Protein AF-W5U3Y5-F1 (afdb_monomer_lite)

Sequence (57 aa):
KSFGYSSVVCVCNATYCDSLDPLTFPAPGTFSRYESTRSGRRMEQSMGTIQANRTGT

InterPro domains:
  IPR013780 Glycosyl hydrolase, all-beta [G3DSA:2.60.40.1180] (29-57)

Structure (mmCIF, N/CA/C/O backbone):
data_AF-W5U3Y5-F1
#
_entry.id   AF-W5U3Y5-F1
#
loop_
_atom_site.group_PDB
_atom_site.id
_atom_site.type_symbol
_atom_site.label_atom_id
_atom_site.label_alt_id
_atom_site.label_comp_id
_atom_site.label_asym_id
_atom_site.label_entity_id
_atom_site.label_seq_id
_atom_site.pdbx_PDB_ins_code
_atom_site.Cartn_x
_atom_site.Cartn_y
_atom_site.Cartn_z
_atom_site.occupancy
_atom_site.B_iso_or_equiv
_atom_site.auth_seq_id
_atom_site.auth_comp_id
_atom_site.auth_asym_id
_atom_site.auth_atom_id
_atom_site.pdbx_PDB_model_num
ATOM 1 N N . LYS A 1 1 ? 11.618 -1.077 -9.562 1.00 94.12 1 LYS A N 1
ATOM 2 C CA . LYS A 1 1 ? 12.809 -0.716 -10.386 1.00 94.12 1 LYS A CA 1
ATOM 3 C C . LYS A 1 1 ? 13.145 0.766 -10.205 1.00 94.12 1 LYS A C 1
ATOM 5 O O . LYS A 1 1 ? 12.222 1.565 -10.217 1.00 94.12 1 LYS A O 1
ATOM 10 N N . SER A 1 2 ? 14.412 1.143 -10.004 1.00 96.75 2 SER A N 1
ATOM 11 C CA . SER A 1 2 ? 14.833 2.560 -9.941 1.00 96.75 2 SER A CA 1
ATOM 12 C C . SER A 1 2 ? 15.320 3.052 -11.308 1.00 96.75 2 SER A C 1
ATOM 14 O O . SER A 1 2 ? 15.860 2.260 -12.078 1.00 96.75 2 SER A O 1
ATOM 16 N N . PHE A 1 3 ? 15.142 4.346 -11.582 1.00 97.62 3 PHE A N 1
ATOM 17 C CA . PHE A 1 3 ? 15.632 5.043 -12.781 1.00 97.62 3 PHE A CA 1
ATOM 18 C C . PHE A 1 3 ? 16.448 6.305 -12.430 1.00 97.62 3 PHE A C 1
ATOM 20 O O . PHE A 1 3 ? 16.518 7.237 -13.219 1.00 97.62 3 PHE A O 1
ATOM 27 N N . GLY A 1 4 ? 17.041 6.361 -11.231 1.00 97.38 4 GLY A N 1
ATOM 28 C CA . GLY A 1 4 ? 17.868 7.499 -10.791 1.00 97.38 4 GLY A CA 1
ATOM 29 C C . GLY A 1 4 ? 17.094 8.663 -10.159 1.00 97.38 4 GLY A C 1
ATOM 30 O O . GLY A 1 4 ? 17.688 9.681 -9.821 1.00 97.38 4 GLY A O 1
ATOM 31 N N . TYR A 1 5 ? 15.783 8.507 -9.961 1.00 96.81 5 TYR A N 1
ATOM 32 C CA . TYR A 1 5 ? 14.939 9.466 -9.246 1.00 96.81 5 TYR A CA 1
ATOM 33 C C . TYR A 1 5 ? 14.781 9.103 -7.763 1.00 96.81 5 TYR A C 1
ATOM 35 O O . TYR A 1 5 ? 15.392 8.171 -7.245 1.00 96.81 5 TYR A O 1
ATOM 43 N N . SER A 1 6 ? 13.924 9.850 -7.069 1.00 97.12 6 SER A N 1
ATOM 44 C CA . SER A 1 6 ? 13.737 9.772 -5.622 1.00 97.12 6 SER A CA 1
ATOM 45 C C . SER A 1 6 ? 13.007 8.515 -5.123 1.00 97.12 6 SER A C 1
ATOM 47 O O . SER A 1 6 ? 12.957 8.306 -3.914 1.00 97.12 6 SER A O 1
ATOM 49 N N . SER A 1 7 ? 12.444 7.676 -6.004 1.00 98.00 7 SER A N 1
ATOM 50 C CA . SER A 1 7 ? 11.774 6.416 -5.643 1.00 98.00 7 SER A CA 1
ATOM 51 C C . SER A 1 7 ? 11.860 5.371 -6.769 1.00 98.00 7 SER A C 1
ATOM 53 O O . SER A 1 7 ? 12.530 5.566 -7.783 1.00 98.00 7 SER A O 1
ATOM 55 N N . VAL A 1 8 ? 11.179 4.241 -6.580 1.00 98.06 8 VAL A N 1
ATOM 56 C CA . VAL A 1 8 ? 11.120 3.104 -7.508 1.00 98.06 8 VAL A CA 1
ATOM 57 C C . VAL A 1 8 ? 9.757 3.002 -8.198 1.00 98.06 8 VAL A C 1
ATOM 59 O O . VAL A 1 8 ? 8.756 3.487 -7.687 1.00 98.06 8 VAL A O 1
ATOM 62 N N . VAL A 1 9 ? 9.678 2.319 -9.334 1.00 97.81 9 VAL A N 1
ATOM 63 C CA . VAL A 1 9 ? 8.404 1.936 -9.969 1.00 97.81 9 VAL A CA 1
ATOM 64 C C . VAL A 1 9 ? 8.035 0.487 -9.647 1.00 97.81 9 VAL A C 1
ATOM 66 O O . VAL A 1 9 ? 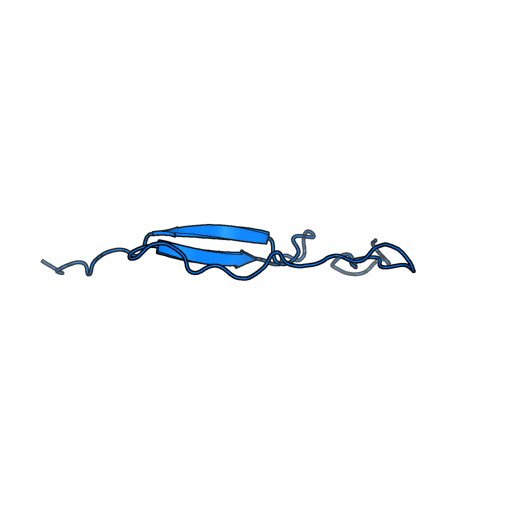8.937 -0.343 -9.454 1.00 97.81 9 VAL A O 1
ATOM 69 N N . CYS A 1 10 ? 6.738 0.180 -9.651 1.00 98.06 10 CYS A N 1
ATOM 70 C CA . CYS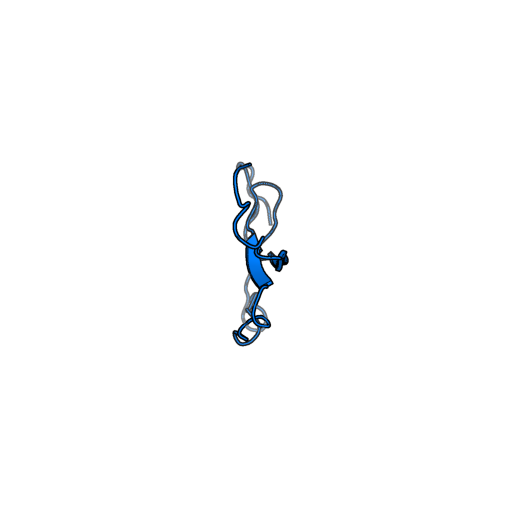 A 1 10 ? 6.236 -1.185 -9.823 1.00 98.06 10 CYS A CA 1
ATOM 71 C C . CYS A 1 10 ? 6.424 -1.587 -11.291 1.00 98.06 10 CYS A C 1
ATOM 73 O O . CYS A 1 10 ? 6.252 -0.758 -12.184 1.00 98.06 10 CYS A O 1
ATOM 75 N N . VAL A 1 11 ? 6.861 -2.819 -11.551 1.00 97.88 11 VAL A N 1
ATOM 76 C CA . VAL A 1 11 ? 7.088 -3.300 -12.920 1.00 97.88 11 VAL A CA 1
ATOM 77 C C . VAL A 1 11 ? 6.020 -4.325 -13.238 1.00 97.88 11 VAL A C 1
ATOM 79 O O . VAL A 1 11 ? 5.970 -5.365 -12.587 1.00 97.88 11 VAL A O 1
ATOM 82 N N . CYS A 1 12 ? 5.220 -4.035 -14.256 1.00 98.38 12 CYS A N 1
ATOM 83 C CA . CYS A 1 12 ? 4.234 -4.962 -14.787 1.00 98.38 12 CYS A CA 1
ATOM 84 C C . CYS A 1 12 ? 4.687 -5.516 -16.142 1.00 98.38 12 CYS A C 1
ATOM 86 O O . CYS A 1 12 ? 5.464 -4.887 -16.864 1.00 98.38 12 CYS A O 1
ATOM 88 N N . ASN A 1 13 ? 4.215 -6.711 -16.474 1.00 98.38 13 ASN A N 1
ATOM 89 C CA . ASN A 1 13 ? 4.405 -7.380 -17.754 1.00 98.38 13 ASN A CA 1
ATOM 90 C C . ASN A 1 13 ? 3.134 -8.173 -18.118 1.00 98.38 13 ASN A C 1
ATOM 92 O O . ASN A 1 13 ? 2.117 -8.074 -17.436 1.00 98.38 13 ASN A O 1
ATOM 96 N N . ALA A 1 14 ? 3.189 -8.961 -19.194 1.00 98.31 14 ALA A N 1
ATOM 97 C CA . ALA A 1 14 ? 2.030 -9.697 -19.701 1.00 98.31 14 ALA A CA 1
ATOM 98 C C . ALA A 1 14 ? 1.399 -10.686 -18.699 1.00 98.31 14 ALA A C 1
ATOM 100 O O . ALA A 1 14 ? 0.231 -11.028 -18.850 1.00 98.31 14 ALA A O 1
ATOM 101 N N . THR A 1 15 ? 2.145 -11.155 -17.695 1.00 97.81 15 THR A N 1
ATOM 102 C CA . THR A 1 15 ? 1.687 -12.178 -16.737 1.00 97.81 15 THR A CA 1
ATOM 103 C C . THR A 1 15 ? 1.801 -11.736 -15.280 1.00 97.81 15 THR A C 1
ATOM 105 O O . THR A 1 15 ? 1.573 -12.542 -14.382 1.00 97.81 15 THR A O 1
ATOM 108 N N . TYR A 1 16 ? 2.200 -10.492 -15.020 1.00 97.88 16 TYR A N 1
ATOM 109 C CA . TYR A 1 16 ? 2.429 -9.993 -13.671 1.00 97.88 16 TYR A CA 1
ATOM 110 C C . TYR A 1 16 ? 2.157 -8.498 -13.582 1.00 97.88 16 TYR A C 1
ATOM 112 O O . TYR A 1 16 ? 2.704 -7.706 -14.347 1.00 97.88 16 TYR A O 1
ATOM 120 N N . CYS A 1 17 ? 1.374 -8.113 -12.588 1.00 98.00 17 CYS A N 1
ATOM 121 C CA . CYS A 1 17 ? 1.265 -6.746 -12.110 1.00 98.00 17 CYS A CA 1
ATOM 122 C C . CYS A 1 17 ? 0.873 -6.812 -10.633 1.00 98.00 17 CYS A C 1
ATOM 124 O O . CYS A 1 17 ? 0.236 -7.779 -10.212 1.00 98.00 17 CYS A O 1
ATOM 126 N N . ASP A 1 18 ? 1.281 -5.827 -9.843 1.00 97.25 18 ASP A N 1
ATOM 127 C CA . ASP A 1 18 ? 0.823 -5.709 -8.466 1.00 97.25 18 ASP A CA 1
ATOM 128 C C . ASP A 1 18 ? -0.693 -5.484 -8.427 1.00 97.25 18 ASP A C 1
ATOM 130 O O . ASP A 1 18 ? -1.258 -4.708 -9.198 1.00 97.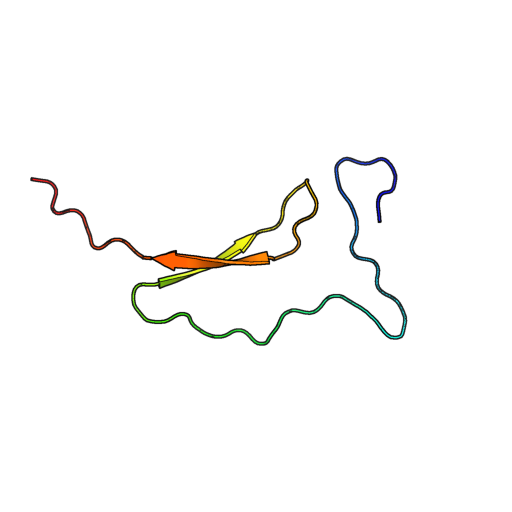25 18 ASP A O 1
ATOM 134 N N . SER A 1 19 ? -1.357 -6.194 -7.523 1.00 95.75 19 SER A N 1
ATOM 135 C CA . SER A 1 19 ? -2.795 -6.117 -7.296 1.00 95.75 19 SER A CA 1
ATOM 136 C C . SER A 1 19 ? -3.066 -5.918 -5.813 1.00 95.75 19 SER A C 1
ATOM 138 O O . SER A 1 19 ? -2.243 -6.265 -4.967 1.00 95.75 19 SER A O 1
ATOM 140 N N . LEU A 1 20 ? -4.236 -5.375 -5.499 1.00 94.94 20 LEU A N 1
ATOM 141 C CA . LEU A 1 20 ? -4.739 -5.344 -4.134 1.00 94.94 20 LEU A CA 1
ATOM 142 C C . LEU A 1 20 ? -5.645 -6.548 -3.912 1.00 94.94 20 LEU A C 1
ATOM 144 O O . LEU A 1 20 ? -6.421 -6.913 -4.800 1.00 94.94 20 LEU A O 1
ATOM 148 N N . ASP A 1 21 ? -5.572 -7.119 -2.716 1.00 90.88 21 ASP A N 1
ATOM 149 C CA . ASP A 1 21 ? -6.585 -8.062 -2.266 1.00 90.88 21 ASP A CA 1
ATOM 150 C C . ASP A 1 21 ? -7.959 -7.369 -2.199 1.00 90.88 21 ASP A C 1
ATOM 152 O O . ASP A 1 21 ? -8.038 -6.141 -2.039 1.00 90.88 21 ASP A O 1
ATOM 156 N N . PRO A 1 22 ? -9.065 -8.124 -2.325 1.00 92.88 22 PRO A N 1
ATOM 157 C CA . PRO A 1 22 ? -10.402 -7.575 -2.155 1.00 92.88 22 PRO A CA 1
ATOM 158 C C . PRO A 1 22 ? -10.533 -6.810 -0.835 1.00 92.88 22 PRO A C 1
ATOM 160 O O . PRO A 1 22 ? -10.105 -7.275 0.221 1.00 92.88 22 PRO A O 1
ATOM 163 N N . LEU A 1 23 ? -11.160 -5.635 -0.889 1.00 90.94 23 LEU A N 1
ATOM 164 C CA . LEU A 1 23 ? -11.321 -4.799 0.294 1.00 90.94 23 LEU A CA 1
ATOM 165 C C . LEU A 1 23 ? -12.267 -5.457 1.302 1.00 90.94 23 LEU A C 1
ATOM 167 O O . LEU A 1 23 ? -13.427 -5.737 1.001 1.00 90.94 23 LEU A O 1
ATOM 171 N N . THR A 1 24 ? -11.781 -5.618 2.528 1.00 93.25 24 THR A N 1
ATOM 172 C CA . THR A 1 24 ? -12.573 -6.056 3.678 1.00 93.25 24 THR A CA 1
ATOM 173 C C . THR A 1 24 ? -12.656 -4.942 4.712 1.00 93.25 24 THR A C 1
ATOM 175 O O . THR A 1 24 ? -11.657 -4.276 5.002 1.00 93.25 24 THR A O 1
ATOM 178 N N . PHE A 1 25 ? -13.832 -4.754 5.308 1.00 95.56 25 PHE A N 1
ATOM 179 C CA . PHE A 1 25 ? -13.974 -3.816 6.416 1.00 95.56 25 PHE A CA 1
ATOM 180 C C . PHE A 1 25 ? -13.250 -4.336 7.667 1.00 95.56 25 PHE A C 1
ATOM 182 O O . PHE A 1 25 ? -13.369 -5.522 7.984 1.00 95.56 25 PHE A O 1
ATOM 189 N N . PRO A 1 26 ? -12.506 -3.472 8.382 1.00 96.31 26 PRO A N 1
ATOM 190 C CA . PRO A 1 26 ? -11.906 -3.841 9.654 1.00 96.31 26 PRO A CA 1
ATOM 191 C C . PRO A 1 26 ? -12.994 -4.041 10.718 1.00 96.31 26 PRO A C 1
ATOM 193 O O . PRO A 1 26 ? -14.112 -3.534 10.595 1.00 96.31 26 PRO A O 1
ATOM 196 N N . ALA A 1 27 ? -12.663 -4.768 11.784 1.00 96.50 27 ALA A N 1
ATOM 197 C CA . ALA A 1 27 ? -13.579 -4.958 12.902 1.00 96.50 27 ALA A CA 1
ATOM 198 C C . ALA A 1 27 ? -13.957 -3.603 13.544 1.00 96.50 27 ALA A C 1
ATOM 200 O O . ALA A 1 27 ? -13.116 -2.694 13.586 1.00 96.50 27 ALA A O 1
ATOM 201 N N . PRO A 1 28 ? -15.181 -3.452 14.089 1.00 96.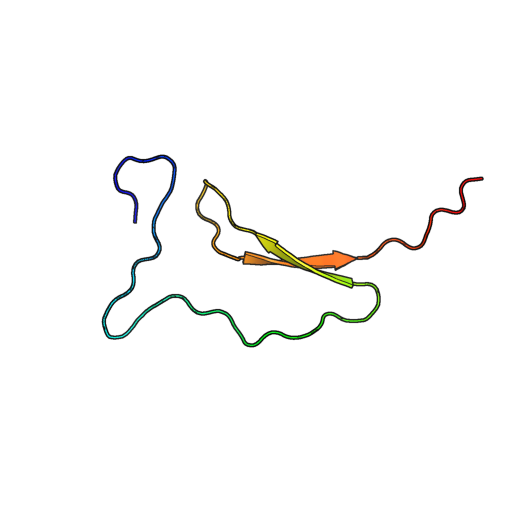06 28 PRO A N 1
ATOM 202 C CA . PRO A 1 28 ? -15.570 -2.246 14.816 1.00 96.06 28 PRO A CA 1
ATOM 203 C C . PRO A 1 28 ? -14.528 -1.850 15.873 1.00 96.06 28 PRO A C 1
ATOM 205 O O . PRO A 1 28 ? -14.033 -2.695 16.615 1.00 96.06 28 PRO A O 1
ATOM 208 N N . GLY A 1 29 ? -14.176 -0.563 15.930 1.00 95.94 29 GLY A N 1
ATOM 209 C CA . GLY A 1 29 ? -13.129 -0.050 16.826 1.00 95.94 29 GLY A CA 1
ATOM 210 C C . GLY A 1 29 ? -11.699 -0.140 16.273 1.00 95.94 29 GLY A C 1
ATOM 211 O O . GLY A 1 29 ? -10.761 0.291 16.943 1.00 95.94 29 GLY A O 1
ATOM 212 N N . THR A 1 30 ? -11.511 -0.639 15.048 1.00 97.19 30 THR A N 1
ATOM 213 C CA . THR A 1 30 ? -10.218 -0.637 14.343 1.00 97.19 30 THR A CA 1
ATOM 214 C C . THR A 1 30 ? -10.307 0.061 12.985 1.00 97.19 30 THR A C 1
ATOM 216 O O . THR A 1 30 ? -11.395 0.337 12.482 1.00 97.19 30 THR A O 1
ATOM 219 N N . PHE A 1 31 ? -9.155 0.381 12.395 1.00 96.69 31 PHE A N 1
ATOM 220 C CA . PHE A 1 31 ? -9.045 0.947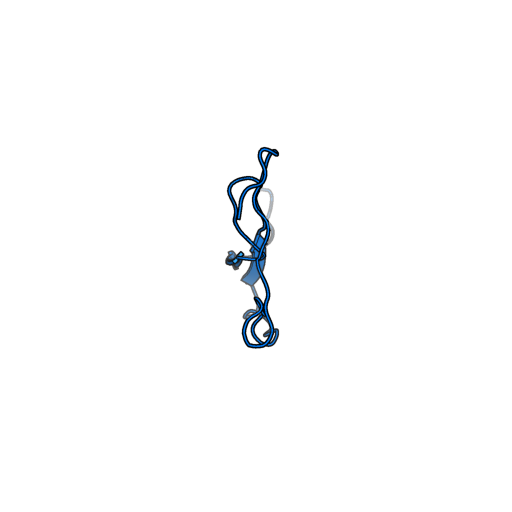 11.053 1.00 96.69 31 PHE A CA 1
ATOM 221 C C . PHE A 1 31 ? -7.970 0.222 10.241 1.00 96.69 31 PHE A C 1
ATOM 223 O O . PHE A 1 31 ? -6.952 -0.205 10.788 1.00 96.69 31 PHE A O 1
ATOM 230 N N . SER A 1 32 ? -8.176 0.136 8.928 1.00 97.44 32 SER A N 1
ATOM 231 C CA . SER A 1 32 ? -7.149 -0.281 7.968 1.00 97.44 32 SER A CA 1
ATOM 232 C C . SER A 1 32 ? -6.359 0.944 7.507 1.00 97.44 32 SER A C 1
ATOM 234 O O . SER A 1 32 ? -6.945 1.966 7.151 1.00 97.44 32 SER A O 1
ATOM 236 N N . ARG A 1 33 ? -5.031 0.848 7.488 1.00 97.06 33 ARG A N 1
ATOM 237 C CA . ARG A 1 33 ? -4.109 1.880 7.003 1.00 97.06 33 ARG A CA 1
ATOM 238 C C . ARG A 1 33 ? -3.304 1.333 5.841 1.00 97.06 33 ARG A C 1
ATOM 240 O O . ARG A 1 33 ? -2.603 0.344 6.010 1.00 97.06 33 ARG A O 1
ATOM 247 N N . TYR A 1 34 ? -3.351 2.023 4.712 1.00 97.69 34 TYR A N 1
ATOM 248 C CA . TYR A 1 34 ? -2.548 1.706 3.537 1.00 97.69 34 TYR A CA 1
ATOM 249 C C . TYR A 1 34 ? -1.462 2.758 3.376 1.00 97.69 34 TYR A C 1
ATOM 251 O O . TYR A 1 34 ? -1.753 3.955 3.389 1.00 97.69 34 TYR A O 1
ATOM 259 N N . GLU A 1 35 ? -0.213 2.323 3.249 1.00 98.44 35 GLU A N 1
ATOM 260 C CA . GLU A 1 35 ? 0.925 3.231 3.224 1.00 98.44 35 GLU A CA 1
ATOM 261 C C . GLU A 1 35 ? 1.780 3.060 1.968 1.00 98.44 35 GLU A C 1
ATOM 263 O O . GLU A 1 35 ? 2.188 1.959 1.597 1.00 98.44 35 GLU A O 1
ATOM 268 N N . SER A 1 36 ? 2.097 4.190 1.334 1.00 98.44 36 SER A N 1
ATOM 269 C CA . SER A 1 36 ? 3.096 4.264 0.274 1.00 98.44 36 SER A CA 1
ATOM 270 C C . SER A 1 36 ? 4.216 5.201 0.692 1.00 98.44 36 SER A C 1
ATOM 272 O O . SER A 1 36 ? 3.964 6.313 1.152 1.00 98.44 36 SER A O 1
ATOM 274 N N . THR A 1 37 ? 5.465 4.773 0.521 1.00 98.44 37 THR A N 1
ATOM 275 C CA . THR A 1 37 ? 6.628 5.574 0.915 1.00 98.44 37 THR A CA 1
ATOM 276 C C . THR A 1 37 ? 7.579 5.807 -0.243 1.00 98.44 37 THR A C 1
ATOM 278 O O . THR A 1 37 ? 7.709 4.996 -1.169 1.00 98.44 37 THR A O 1
ATOM 281 N N . ARG A 1 38 ? 8.349 6.895 -0.129 1.00 98.12 38 ARG A N 1
ATOM 282 C CA . ARG A 1 38 ? 9.490 7.159 -1.009 1.00 98.12 38 ARG A CA 1
ATOM 283 C C . ARG A 1 38 ? 10.496 6.003 -0.995 1.00 98.12 38 ARG A C 1
ATOM 285 O O . ARG A 1 38 ? 11.016 5.654 -2.051 1.00 98.12 38 ARG A O 1
ATOM 292 N N . SER A 1 39 ? 10.704 5.381 0.171 1.00 97.81 39 SER A N 1
ATOM 293 C CA . SER A 1 39 ? 11.584 4.216 0.346 1.00 97.81 39 SER A CA 1
ATOM 294 C C . SER A 1 39 ? 11.098 2.943 -0.354 1.00 97.81 39 SER A C 1
ATOM 296 O O . SER A 1 39 ? 11.879 2.007 -0.471 1.00 97.81 39 SER A O 1
ATOM 298 N N . GLY A 1 40 ? 9.862 2.911 -0.865 1.00 97.75 40 GLY A N 1
ATOM 299 C CA . GLY A 1 40 ? 9.415 1.851 -1.767 1.00 97.75 40 GLY A CA 1
ATOM 300 C C . GLY A 1 40 ? 8.180 1.078 -1.325 1.00 97.75 40 GLY A C 1
ATOM 301 O O . GLY A 1 40 ? 7.786 0.176 -2.054 1.00 97.75 40 GLY A O 1
ATOM 302 N N . ARG A 1 41 ? 7.530 1.419 -0.204 1.00 98.44 41 ARG A N 1
ATOM 303 C CA . ARG A 1 41 ? 6.253 0.782 0.154 1.00 98.44 41 ARG A CA 1
ATOM 304 C C . ARG A 1 41 ? 5.163 1.160 -0.837 1.00 98.44 41 ARG A C 1
ATOM 306 O O . ARG A 1 41 ? 5.129 2.306 -1.296 1.00 98.44 41 ARG A O 1
ATOM 313 N N . ARG A 1 42 ? 4.309 0.205 -1.193 1.00 98.00 42 ARG A N 1
ATOM 314 C CA . ARG A 1 42 ? 3.266 0.358 -2.214 1.00 98.00 42 ARG A CA 1
ATOM 315 C C . ARG A 1 42 ? 1.958 -0.159 -1.646 1.00 98.00 42 ARG A C 1
ATOM 317 O O . ARG A 1 42 ? 1.746 -1.362 -1.621 1.00 98.00 42 ARG A O 1
ATOM 324 N N . MET A 1 43 ? 1.132 0.769 -1.160 1.00 97.38 43 MET A N 1
ATOM 325 C CA . MET A 1 43 ? -0.171 0.466 -0.556 1.00 97.38 43 MET A CA 1
ATOM 326 C C . MET A 1 43 ? -0.091 -0.659 0.487 1.00 97.38 43 MET A C 1
ATOM 328 O O . MET A 1 43 ? -0.962 -1.517 0.558 1.00 97.38 43 MET A O 1
ATOM 332 N N . GLU A 1 44 ? 0.964 -0.664 1.301 1.00 97.50 44 GLU A N 1
ATOM 333 C CA . GLU A 1 44 ? 1.164 -1.698 2.312 1.00 97.50 44 GLU A CA 1
ATOM 334 C C . GLU A 1 44 ? 0.093 -1.557 3.397 1.00 97.50 44 GLU A C 1
ATOM 336 O O . GLU A 1 44 ? -0.029 -0.496 4.020 1.00 97.50 44 GLU A O 1
ATOM 341 N N . GLN A 1 45 ? -0.696 -2.612 3.604 1.00 96.56 45 GLN A N 1
ATOM 342 C CA . GLN A 1 45 ? -1.764 -2.616 4.593 1.00 96.56 45 GLN A CA 1
ATOM 343 C C . GLN A 1 45 ? -1.214 -2.864 6.001 1.00 96.56 45 GLN A C 1
ATOM 345 O O . GLN A 1 45 ? -0.405 -3.751 6.252 1.00 96.56 45 GLN A O 1
ATOM 350 N N . SER A 1 46 ? -1.730 -2.101 6.953 1.00 96.62 46 SER A N 1
ATOM 351 C CA . SER A 1 46 ? -1.598 -2.320 8.390 1.00 96.62 46 SER A CA 1
ATOM 352 C C . SER A 1 46 ? -2.929 -2.000 9.071 1.00 96.62 46 SER A C 1
ATOM 354 O O . SER A 1 46 ? -3.848 -1.482 8.435 1.00 96.62 46 SER A O 1
ATOM 356 N N . MET A 1 47 ? -3.057 -2.306 10.360 1.00 97.12 47 MET A N 1
ATOM 357 C CA . MET A 1 47 ? -4.249 -1.990 11.149 1.00 97.12 47 MET A CA 1
ATOM 358 C C . MET A 1 47 ? -3.888 -1.149 12.371 1.00 97.12 47 MET A C 1
ATOM 360 O O . MET A 1 47 ? -2.757 -1.192 12.857 1.00 97.12 47 MET A O 1
ATOM 364 N N . GLY A 1 48 ? -4.855 -0.392 12.876 1.00 96.69 48 GLY A N 1
ATOM 365 C CA . GLY A 1 48 ? -4.736 0.323 14.141 1.00 96.69 48 GLY A CA 1
ATOM 366 C C . GLY A 1 48 ? -6.058 0.371 14.898 1.00 96.69 48 GLY A C 1
ATOM 367 O O . GLY A 1 48 ? -7.112 0.039 14.358 1.00 96.69 48 GLY A O 1
ATOM 368 N N . THR A 1 49 ? -6.001 0.775 16.164 1.00 96.81 49 THR A N 1
ATOM 369 C CA . THR A 1 49 ? -7.169 0.894 17.041 1.00 96.81 49 THR A CA 1
ATOM 370 C C . THR A 1 49 ? -7.664 2.334 17.099 1.00 96.81 49 THR A C 1
ATOM 372 O O . THR A 1 49 ? -6.882 3.286 17.136 1.00 96.81 49 THR A O 1
ATOM 375 N N . ILE A 1 50 ? -8.983 2.498 17.108 1.00 95.25 50 ILE A N 1
ATOM 376 C CA . ILE A 1 50 ? -9.634 3.782 17.347 1.00 95.25 50 ILE A CA 1
ATOM 377 C C . ILE A 1 50 ? -9.700 3.967 18.862 1.00 95.25 50 ILE A C 1
ATOM 379 O O . ILE A 1 50 ? -10.278 3.145 19.572 1.00 95.2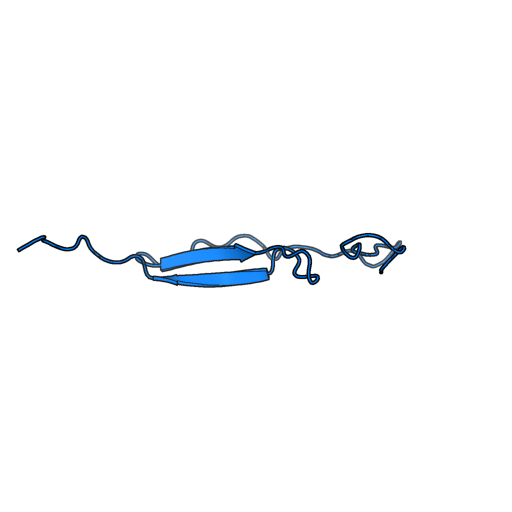5 50 ILE A O 1
ATOM 383 N N . GLN A 1 51 ? -9.087 5.034 19.371 1.00 91.81 51 GLN A N 1
ATOM 384 C CA . GLN A 1 51 ? -9.187 5.364 20.791 1.00 91.81 51 GLN A CA 1
ATOM 385 C C . GLN A 1 51 ? -10.600 5.870 21.090 1.00 91.81 51 GLN A C 1
ATOM 387 O O . GLN A 1 51 ? -11.113 6.737 20.381 1.00 91.81 51 GLN A O 1
ATOM 392 N N . ALA A 1 52 ? -11.223 5.345 22.146 1.00 85.25 52 ALA A N 1
ATOM 393 C CA . ALA A 1 52 ? -12.440 5.938 22.686 1.00 85.25 52 ALA A CA 1
ATOM 394 C C . ALA A 1 52 ? -12.133 7.366 23.164 1.00 85.25 52 ALA A C 1
ATOM 396 O O . ALA A 1 52 ? -11.022 7.629 23.635 1.00 85.25 52 ALA A O 1
ATOM 397 N N . ASN A 1 53 ? -13.101 8.279 23.024 1.00 77.81 53 ASN A N 1
ATOM 398 C CA . ASN A 1 53 ? -12.953 9.669 23.454 1.00 77.81 53 ASN A CA 1
ATOM 399 C C . ASN A 1 53 ? -12.319 9.726 24.846 1.00 77.81 53 ASN A C 1
ATOM 401 O O . ASN A 1 53 ? -12.864 9.177 25.804 1.00 77.81 53 ASN A O 1
ATOM 405 N N . ARG A 1 54 ? -11.181 10.420 24.957 1.00 65.50 54 ARG A N 1
ATOM 406 C CA . ARG A 1 54 ? -10.692 10.871 26.256 1.00 65.50 54 ARG A CA 1
ATOM 407 C C . ARG A 1 54 ? -11.783 11.770 26.819 1.00 65.50 54 ARG A C 1
ATOM 409 O O . ARG A 1 54 ? -11.990 12.869 26.311 1.00 65.50 54 ARG A O 1
ATOM 416 N N . THR A 1 55 ? -12.488 11.316 27.846 1.00 60.50 55 THR A N 1
ATOM 417 C CA . THR A 1 55 ? -13.123 12.243 28.777 1.00 60.50 55 THR A CA 1
ATOM 418 C C . THR A 1 55 ? -11.985 13.071 29.354 1.00 60.50 55 THR A C 1
ATOM 420 O O . THR A 1 55 ? -11.201 12.561 30.153 1.00 60.50 55 THR A O 1
ATOM 423 N N . GLY A 1 56 ? -11.811 14.294 28.849 1.00 60.75 56 GLY A N 1
ATOM 424 C CA . GLY A 1 56 ? -10.950 15.274 29.492 1.00 60.75 56 GLY A CA 1
ATOM 425 C C . GLY A 1 56 ? -11.464 15.449 30.914 1.00 60.75 56 GLY A C 1
ATOM 426 O O . GLY A 1 56 ? -12.590 15.907 31.093 1.00 60.75 56 GLY A O 1
ATOM 427 N N . THR A 1 57 ? -10.694 14.963 31.882 1.00 47.50 57 THR A N 1
ATOM 428 C CA . THR A 1 57 ? -10.834 15.325 33.295 1.00 47.50 57 THR A CA 1
ATOM 429 C C . THR A 1 57 ? -10.441 16.773 33.488 1.00 47.50 57 THR A C 1
ATOM 431 O O . THR A 1 57 ? -9.398 17.146 32.899 1.00 47.50 57 THR A O 1
#

Secondary structure (DSSP, 8-state):
-B-SSSSB----BTTB---PPPP-PPPTTEEEEEE--TTS--SEEEEEEPPP-----

pLDDT: mean 93.49, std 10.32, range [47.5, 98.44]

Organism: NCBI:txid1440141

Foldseek 3Di:
DDDPDQADDFDDDPVDGDDDDPDDADDPQKDWDFDDDSDGGDRDIDMDGHDDDPPPD

Radius of gyration: 17.2 Å; chains: 1; bounding box: 33×28×53 Å